Protein AF-G3MG38-F1 (afdb_monomer_lite)

Foldseek 3Di:
DDDDPDDPPPPPPPDDDDDDDDDDDDDPDDDDDPPVVVVVPPPPPDPPPPPCVVFKDKDKAQADDDDQWTADPNDTGRAWDFDFPAQWIWGQDPVRNIIIIIHTDDDPAQKDQDADVRDHPPSSSDIDGQDPVQFLEADPPRGGDHAQDWDADVVVGDIWGHHRSDTD

Organism: Amblyomma maculatum (NCBI:txid34609)

Structure (mmCIF, N/CA/C/O backbone):
data_AF-G3MG38-F1
#
_entry.id   AF-G3MG38-F1
#
loop_
_atom_site.group_PDB
_atom_site.id
_atom_site.type_symbol
_atom_site.label_atom_id
_atom_site.label_alt_id
_atom_site.label_comp_id
_atom_site.label_asym_id
_atom_site.label_entity_id
_atom_site.label_seq_id
_atom_site.pdbx_PDB_ins_code
_atom_site.Cartn_x
_atom_site.Cartn_y
_atom_site.Cartn_z
_atom_site.occupancy
_atom_site.B_iso_or_equiv
_atom_site.auth_seq_id
_atom_site.auth_comp_id
_atom_site.auth_asym_id
_atom_site.auth_atom_id
_atom_site.pdbx_PDB_model_num
ATOM 1 N N . MET A 1 1 ? 15.215 -18.359 -25.347 1.00 45.34 1 MET A N 1
ATOM 2 C CA . MET A 1 1 ? 14.539 -19.218 -24.354 1.00 45.34 1 MET A CA 1
ATOM 3 C C . MET A 1 1 ? 15.576 -19.715 -23.359 1.00 45.34 1 MET A C 1
ATOM 5 O O . MET A 1 1 ? 16.318 -20.617 -23.709 1.00 45.34 1 MET A O 1
ATOM 9 N N . HIS A 1 2 ? 15.694 -19.065 -22.196 1.00 40.56 2 HIS A N 1
ATOM 10 C CA . HIS A 1 2 ? 16.046 -19.685 -20.909 1.00 40.56 2 HIS A CA 1
ATOM 11 C C . HIS A 1 2 ? 16.159 -18.620 -19.802 1.00 40.56 2 HIS A C 1
ATOM 13 O O . HIS A 1 2 ? 16.935 -17.680 -19.923 1.00 40.56 2 HIS A O 1
ATOM 19 N N . SER A 1 3 ? 15.414 -18.859 -18.718 1.00 43.22 3 SER A N 1
ATOM 20 C CA . SER A 1 3 ? 15.790 -18.608 -17.320 1.00 43.22 3 SER A CA 1
ATOM 21 C C . SER A 1 3 ? 15.967 -17.164 -16.821 1.00 43.22 3 SER A C 1
ATOM 23 O O . SER A 1 3 ? 17.079 -16.648 -16.802 1.00 43.22 3 SER A O 1
ATOM 25 N N . THR A 1 4 ? 14.906 -16.596 -16.232 1.00 40.59 4 THR A N 1
ATOM 26 C CA . THR A 1 4 ? 15.011 -15.602 -15.139 1.00 40.59 4 THR A CA 1
ATOM 27 C C . THR A 1 4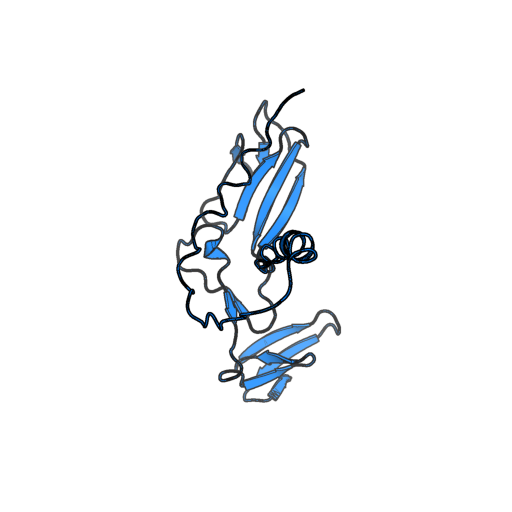 ? 13.869 -15.761 -14.120 1.00 40.59 4 THR A C 1
ATOM 29 O O . THR A 1 4 ? 13.116 -14.828 -13.860 1.00 40.59 4 THR A O 1
ATOM 32 N N . GLU A 1 5 ? 13.742 -16.945 -13.517 1.00 43.28 5 GLU A N 1
ATOM 33 C CA . GLU A 1 5 ? 13.015 -17.161 -12.253 1.00 43.28 5 GLU A CA 1
ATOM 34 C C . GLU A 1 5 ? 14.039 -17.190 -11.109 1.00 43.28 5 GLU A C 1
ATOM 36 O O . GLU A 1 5 ? 14.470 -18.257 -10.678 1.00 43.28 5 GLU A O 1
ATOM 41 N N . THR A 1 6 ? 14.561 -16.043 -10.652 1.00 44.69 6 THR A N 1
ATOM 42 C CA . THR A 1 6 ? 15.490 -16.076 -9.491 1.00 44.69 6 THR A CA 1
ATOM 43 C C . THR A 1 6 ? 15.600 -14.788 -8.671 1.00 44.69 6 THR A C 1
ATOM 45 O O . THR A 1 6 ? 16.587 -14.599 -7.966 1.00 44.69 6 THR A O 1
ATOM 48 N N . HIS A 1 7 ? 14.616 -13.884 -8.705 1.00 41.16 7 HIS A N 1
ATOM 49 C CA . HIS A 1 7 ? 14.672 -12.674 -7.860 1.00 41.16 7 HIS A CA 1
ATOM 50 C C . HIS A 1 7 ? 13.502 -12.488 -6.886 1.00 41.16 7 HIS A C 1
ATOM 52 O O . HIS A 1 7 ? 13.621 -11.676 -5.973 1.00 41.16 7 HIS A O 1
ATOM 58 N N . PHE A 1 8 ? 12.443 -13.299 -6.972 1.00 42.97 8 PHE A N 1
ATOM 59 C CA . PHE A 1 8 ? 11.311 -13.212 -6.039 1.00 42.97 8 PHE A CA 1
ATOM 60 C C . PHE A 1 8 ? 11.549 -13.931 -4.694 1.00 42.97 8 PHE A C 1
ATOM 62 O O . PHE A 1 8 ? 10.872 -13.659 -3.709 1.00 42.97 8 PHE A O 1
ATOM 69 N N . LEU A 1 9 ? 12.560 -14.804 -4.603 1.00 40.38 9 LEU A N 1
ATOM 70 C CA . LEU A 1 9 ? 12.803 -15.633 -3.411 1.00 40.38 9 LEU A CA 1
ATOM 71 C C . LEU A 1 9 ? 13.712 -15.002 -2.340 1.00 40.38 9 LEU A C 1
ATOM 73 O O . LEU A 1 9 ? 13.938 -15.616 -1.301 1.00 40.38 9 LEU A O 1
ATOM 77 N N . LYS A 1 10 ? 14.230 -13.779 -2.525 1.00 40.19 10 LYS A N 1
ATOM 78 C CA . LYS A 1 10 ? 15.144 -13.167 -1.534 1.00 40.19 10 LYS A CA 1
ATOM 79 C C . LYS A 1 10 ? 14.463 -12.442 -0.368 1.00 40.19 10 LYS A C 1
ATOM 81 O O . LYS A 1 10 ? 15.152 -12.124 0.598 1.00 40.19 10 LYS A O 1
ATOM 86 N N . PHE A 1 11 ? 13.148 -12.226 -0.403 1.00 39.38 11 PHE A N 1
ATOM 87 C CA . PHE A 1 11 ? 12.442 -11.515 0.674 1.00 39.38 11 PHE A CA 1
ATOM 88 C C . PHE A 1 11 ? 11.903 -12.418 1.800 1.00 39.38 11 PHE A C 1
ATOM 90 O O . PHE A 1 11 ? 11.520 -11.908 2.847 1.00 39.38 11 PHE A O 1
ATOM 97 N N . VAL A 1 12 ? 11.937 -13.748 1.648 1.00 42.31 12 VAL A N 1
ATOM 98 C CA . VAL A 1 12 ? 11.299 -14.682 2.604 1.00 42.31 12 VAL A CA 1
ATOM 99 C C . VAL A 1 12 ? 12.278 -15.266 3.648 1.00 42.31 12 VAL A C 1
ATOM 101 O O . VAL A 1 12 ? 11.863 -15.843 4.647 1.00 42.31 12 VAL A O 1
ATOM 104 N N . SER A 1 13 ? 13.598 -15.084 3.512 1.00 36.94 13 SER A N 1
ATOM 105 C CA . SER A 1 13 ? 14.588 -15.808 4.346 1.00 36.94 13 SER A CA 1
ATOM 106 C C . SER A 1 13 ? 14.963 -15.182 5.699 1.00 36.94 13 SER A C 1
ATOM 108 O O . SER A 1 13 ? 15.932 -15.617 6.321 1.00 36.94 13 SER A O 1
ATOM 110 N N . ARG A 1 14 ? 14.240 -14.185 6.215 1.00 41.84 14 ARG A N 1
ATOM 111 C CA . ARG A 1 14 ? 14.519 -13.636 7.554 1.00 41.84 14 ARG A CA 1
ATOM 112 C C . ARG A 1 14 ? 13.246 -13.573 8.379 1.00 41.84 14 ARG A C 1
ATOM 114 O O . ARG A 1 14 ? 12.639 -12.517 8.387 1.00 41.84 14 ARG A O 1
ATOM 121 N N . LYS A 1 15 ? 12.890 -14.675 9.059 1.00 43.62 15 LYS A N 1
ATOM 122 C CA . LYS A 1 15 ? 12.457 -14.763 10.482 1.00 43.62 15 LYS A CA 1
ATOM 123 C C . LYS A 1 15 ? 11.742 -16.102 10.757 1.00 43.62 15 LYS A C 1
ATOM 125 O O . LYS A 1 15 ? 10.565 -16.130 11.074 1.00 43.62 15 LYS A O 1
ATOM 130 N N . VAL A 1 16 ? 12.458 -17.224 10.684 1.00 36.91 16 VAL A N 1
ATOM 131 C CA . VAL A 1 16 ? 11.995 -18.480 11.303 1.00 36.91 16 VAL A CA 1
ATOM 132 C C . VAL A 1 16 ? 13.018 -18.848 12.364 1.00 36.91 16 VAL A C 1
ATOM 134 O O . VAL A 1 16 ? 14.061 -19.430 12.078 1.00 36.91 16 VAL A O 1
ATOM 137 N N . ARG A 1 17 ? 12.771 -18.396 13.594 1.00 40.28 17 ARG A N 1
ATOM 138 C CA . ARG A 1 17 ? 13.531 -18.824 14.766 1.00 40.28 17 ARG A CA 1
ATOM 139 C C . ARG A 1 17 ? 12.547 -19.221 15.862 1.00 40.28 17 ARG A C 1
ATOM 141 O O . ARG A 1 17 ? 11.843 -18.374 16.396 1.00 40.28 17 ARG A O 1
ATOM 148 N N . THR A 1 18 ? 12.598 -20.514 16.171 1.00 40.97 18 THR A N 1
ATOM 149 C CA . THR A 1 18 ? 12.329 -21.114 17.482 1.00 40.97 18 THR A CA 1
ATOM 150 C C . THR A 1 18 ? 10.869 -21.250 17.917 1.00 40.97 18 THR A C 1
ATOM 152 O O . THR A 1 18 ? 10.383 -20.416 18.659 1.00 40.97 18 THR A O 1
ATOM 155 N N . TYR A 1 19 ? 10.243 -22.385 17.589 1.00 36.75 19 TYR A N 1
ATOM 156 C CA . TYR A 1 19 ? 9.374 -23.130 18.515 1.00 36.75 19 TYR A CA 1
ATOM 157 C C . TYR A 1 19 ? 9.477 -24.622 18.164 1.00 36.75 19 TYR A C 1
ATOM 159 O O . TYR A 1 19 ? 8.862 -25.090 17.217 1.00 36.75 19 TYR A O 1
ATOM 167 N N . SER A 1 20 ? 10.317 -25.362 18.893 1.00 39.75 20 SER A N 1
ATOM 168 C CA . SER A 1 20 ? 10.364 -26.828 18.852 1.00 39.75 20 SER A CA 1
ATOM 169 C C . SER A 1 20 ? 10.340 -27.323 20.284 1.00 39.75 20 SER A C 1
ATOM 171 O O . SER A 1 20 ? 11.331 -27.214 21.006 1.00 39.75 20 SER A O 1
ATOM 173 N N . GLY A 1 21 ? 9.198 -27.855 20.690 1.00 46.41 21 GLY A N 1
ATOM 174 C CA . GLY A 1 21 ? 9.042 -28.513 21.969 1.00 46.41 21 GLY A CA 1
ATOM 175 C C . GLY A 1 21 ? 7.639 -29.062 22.101 1.00 46.41 21 GLY A C 1
ATOM 176 O O . GLY A 1 21 ? 6.790 -28.360 22.628 1.00 46.41 21 GLY A O 1
ATOM 177 N N . GLN A 1 22 ? 7.415 -30.297 21.638 1.00 36.16 22 GLN A N 1
ATOM 178 C CA . GLN A 1 22 ? 6.520 -31.246 22.306 1.00 36.16 22 GLN A CA 1
ATOM 179 C C . GLN A 1 22 ? 6.619 -32.672 21.728 1.00 36.16 22 GLN A C 1
ATOM 181 O O . GLN A 1 22 ? 6.497 -32.888 20.530 1.00 36.16 22 GLN A O 1
ATOM 186 N N . ALA A 1 23 ? 6.866 -33.596 22.665 1.00 41.28 23 ALA A N 1
ATOM 187 C CA . ALA A 1 23 ? 6.444 -34.996 22.767 1.00 41.28 23 ALA A CA 1
ATOM 188 C C . ALA A 1 23 ? 6.596 -35.942 21.555 1.00 41.28 23 ALA A C 1
ATOM 190 O O . ALA A 1 23 ? 5.745 -36.015 20.677 1.00 41.28 23 ALA A O 1
ATOM 191 N N . VAL A 1 24 ? 7.635 -36.785 21.612 1.00 43.38 24 VAL A N 1
ATOM 192 C CA . VAL A 1 24 ? 7.748 -38.038 20.848 1.00 43.38 24 VAL A CA 1
ATOM 193 C C . VAL A 1 24 ? 7.185 -39.167 21.716 1.00 43.38 24 VAL A C 1
ATOM 195 O O . VAL A 1 24 ? 7.873 -39.659 22.611 1.00 43.38 24 VAL A O 1
ATOM 198 N N . GLU A 1 25 ? 5.935 -39.565 21.483 1.00 46.25 25 GLU A N 1
ATOM 199 C CA . GLU A 1 25 ? 5.388 -40.814 22.024 1.00 46.25 25 GLU A CA 1
ATOM 200 C C . GLU A 1 25 ? 5.746 -41.991 21.104 1.00 46.25 25 GLU A C 1
ATOM 202 O O . GLU A 1 25 ? 5.653 -41.915 19.878 1.00 46.25 25 GLU A O 1
ATOM 207 N N . ARG A 1 26 ? 6.221 -43.078 21.721 1.00 50.88 26 ARG A N 1
ATOM 208 C CA . ARG A 1 26 ? 6.667 -44.314 21.067 1.00 50.88 26 ARG A CA 1
ATOM 209 C C . ARG A 1 26 ? 5.464 -45.105 20.543 1.00 50.88 26 ARG A C 1
ATOM 211 O O . ARG A 1 26 ? 4.648 -45.559 21.339 1.00 50.88 26 ARG A O 1
ATOM 218 N N . LEU A 1 27 ? 5.408 -45.343 19.231 1.00 47.38 27 LEU A N 1
ATOM 219 C CA . LEU A 1 27 ? 4.602 -46.412 18.632 1.00 47.38 27 LEU A CA 1
ATOM 220 C C . LEU A 1 27 ? 5.523 -47.576 18.244 1.00 47.38 27 LEU A C 1
ATOM 222 O O . LEU A 1 27 ? 6.080 -47.607 17.147 1.00 47.38 27 LEU A O 1
ATOM 226 N N . ASP A 1 28 ? 5.668 -48.534 19.155 1.00 48.22 28 ASP A N 1
ATOM 227 C CA . ASP A 1 28 ? 6.241 -49.846 18.865 1.00 48.22 28 ASP A CA 1
ATOM 228 C C . ASP A 1 28 ? 5.124 -50.815 18.428 1.00 48.22 28 ASP A C 1
ATOM 230 O O . ASP A 1 28 ? 4.091 -50.936 19.086 1.00 48.22 28 ASP A O 1
ATOM 234 N N . SER A 1 29 ? 5.388 -51.557 17.347 1.00 56.94 29 SER A N 1
ATOM 235 C CA . SER A 1 29 ? 4.687 -52.764 16.857 1.00 56.94 29 SER A CA 1
ATOM 236 C C . SER A 1 29 ? 3.531 -52.616 15.846 1.00 56.94 29 SER A C 1
ATOM 238 O O . SER A 1 29 ? 2.364 -52.799 16.169 1.00 56.94 29 SER A O 1
ATOM 240 N N . LEU A 1 30 ? 3.865 -52.458 14.554 1.00 50.28 30 LEU A N 1
ATOM 241 C CA . LEU A 1 30 ? 3.014 -52.930 13.444 1.00 50.28 30 LEU A CA 1
ATOM 242 C C . LEU A 1 30 ? 3.856 -53.516 12.276 1.00 50.28 30 LEU A C 1
ATOM 244 O O . LEU A 1 30 ? 4.962 -53.040 12.010 1.00 50.28 30 LEU A O 1
ATOM 248 N N . PRO A 1 31 ? 3.360 -54.556 11.571 1.00 51.44 31 PRO A N 1
ATOM 249 C CA . PRO A 1 31 ? 4.131 -55.366 10.621 1.00 51.44 31 PRO A CA 1
ATOM 250 C C . PRO A 1 31 ? 4.365 -54.716 9.237 1.00 51.44 31 PRO A C 1
ATOM 252 O O . PRO A 1 31 ? 3.499 -54.670 8.367 1.00 51.44 31 PRO A O 1
ATOM 255 N N . GLY A 1 32 ? 5.609 -54.296 9.005 1.00 57.47 32 GLY A N 1
ATOM 256 C CA . GLY A 1 32 ? 6.470 -54.749 7.900 1.00 57.47 32 GLY A CA 1
ATOM 257 C C . GLY A 1 32 ? 6.249 -54.303 6.446 1.00 57.47 32 GLY A C 1
ATOM 258 O O . GLY A 1 32 ? 7.251 -54.070 5.779 1.00 57.47 32 GLY A O 1
ATOM 259 N N . ILE A 1 33 ? 5.029 -54.231 5.890 1.00 54.56 33 ILE A N 1
ATOM 260 C CA . ILE A 1 33 ? 4.881 -54.163 4.403 1.00 54.56 33 ILE A CA 1
ATOM 261 C C . ILE A 1 33 ? 3.850 -53.124 3.901 1.00 54.56 33 ILE A C 1
ATOM 263 O O . ILE A 1 33 ? 3.707 -52.908 2.702 1.00 54.56 33 ILE A O 1
ATOM 267 N N . MET A 1 34 ? 3.196 -52.367 4.789 1.00 50.28 34 MET A N 1
ATOM 268 C CA . MET A 1 34 ? 2.333 -51.229 4.401 1.00 50.28 34 MET A CA 1
ATOM 269 C C . MET A 1 34 ? 2.776 -49.871 4.971 1.00 50.28 34 MET A C 1
ATOM 271 O O . MET A 1 34 ? 2.054 -48.887 4.852 1.00 50.28 34 MET A O 1
ATOM 275 N N . LEU A 1 35 ? 3.974 -49.766 5.554 1.00 48.69 35 LEU A N 1
ATOM 276 C CA . LEU A 1 35 ? 4.447 -48.498 6.132 1.00 48.69 35 LEU A CA 1
ATOM 277 C C . LEU A 1 35 ? 5.097 -47.550 5.106 1.00 48.69 35 LEU A C 1
ATOM 279 O O . LEU A 1 35 ? 5.176 -46.346 5.340 1.00 48.69 35 LEU A O 1
ATOM 283 N N . GLN A 1 36 ? 5.524 -48.060 3.945 1.00 48.62 36 GLN A N 1
ATOM 284 C CA . GLN A 1 36 ? 6.260 -47.258 2.957 1.00 48.62 36 GLN A CA 1
ATOM 285 C C . GLN A 1 36 ? 5.357 -46.338 2.119 1.00 48.62 36 GLN A C 1
ATOM 287 O O . GLN A 1 36 ? 5.830 -45.339 1.586 1.00 48.62 36 GLN A O 1
ATOM 292 N N . ARG A 1 37 ? 4.050 -46.629 2.025 1.00 48.69 37 ARG A N 1
ATOM 293 C CA . ARG A 1 37 ? 3.096 -45.751 1.324 1.00 48.69 37 ARG A CA 1
ATOM 294 C C . ARG A 1 37 ? 2.537 -44.637 2.206 1.00 48.69 37 ARG A C 1
ATOM 296 O O . ARG A 1 37 ? 2.235 -43.577 1.679 1.00 48.69 37 ARG A O 1
ATOM 303 N N . ILE A 1 38 ? 2.451 -44.832 3.522 1.00 51.59 38 ILE A N 1
ATOM 304 C CA . ILE A 1 38 ? 1.922 -43.810 4.445 1.00 51.59 38 ILE A CA 1
ATOM 305 C C . ILE A 1 38 ? 2.963 -42.702 4.690 1.00 51.59 38 ILE A C 1
ATOM 307 O O . ILE A 1 38 ? 2.606 -41.530 4.772 1.00 51.59 38 ILE A O 1
ATOM 311 N N . LEU A 1 39 ? 4.261 -43.034 4.676 1.00 51.19 39 LEU A N 1
ATOM 312 C CA . LEU A 1 39 ? 5.349 -42.051 4.806 1.00 51.19 39 LEU A CA 1
ATOM 313 C C . LEU A 1 39 ? 5.500 -41.102 3.601 1.00 51.19 39 LEU A C 1
ATOM 315 O O . LEU A 1 39 ? 6.080 -40.032 3.749 1.00 51.19 39 LEU A O 1
ATOM 319 N N . LEU A 1 40 ? 4.960 -41.447 2.425 1.00 49.19 40 LEU A N 1
ATOM 320 C CA . LEU A 1 40 ? 5.032 -40.595 1.227 1.00 49.19 40 LEU A CA 1
ATOM 321 C C . LEU A 1 40 ? 3.916 -39.539 1.143 1.00 49.19 40 LEU A C 1
ATOM 323 O O . LEU A 1 40 ? 4.047 -38.598 0.367 1.00 49.19 40 LEU A O 1
ATOM 327 N N . PHE A 1 41 ? 2.855 -39.647 1.951 1.00 50.69 41 PHE A N 1
ATOM 328 C CA . PHE A 1 41 ? 1.755 -38.668 1.980 1.00 50.69 41 PHE A CA 1
ATOM 329 C C . PHE A 1 41 ? 1.806 -37.705 3.181 1.00 50.69 41 PHE A C 1
ATOM 331 O O . PHE A 1 41 ? 1.008 -36.776 3.245 1.00 50.69 41 PHE A O 1
ATOM 338 N N . GLY A 1 42 ? 2.744 -37.886 4.118 1.00 50.56 42 GLY A N 1
ATOM 339 C CA . GLY A 1 42 ? 2.848 -37.059 5.330 1.00 50.56 42 GLY A CA 1
ATOM 340 C C . GLY A 1 42 ? 3.661 -35.764 5.194 1.00 50.56 42 GLY A C 1
ATOM 341 O O . GLY A 1 42 ? 3.700 -34.985 6.136 1.00 50.56 42 GLY A O 1
ATOM 342 N N . LEU A 1 43 ? 4.321 -35.520 4.055 1.00 50.12 43 LEU A N 1
ATOM 343 C CA . LEU A 1 43 ? 5.326 -34.450 3.913 1.00 50.12 43 LEU A CA 1
ATOM 344 C C . LEU A 1 43 ? 4.867 -33.221 3.108 1.00 50.12 43 LEU A C 1
ATOM 346 O O . LEU A 1 43 ? 5.658 -32.307 2.896 1.00 50.12 43 LEU A O 1
ATOM 350 N N . THR A 1 44 ? 3.610 -33.156 2.659 1.00 52.00 44 THR A N 1
ATOM 351 C CA . THR A 1 44 ? 3.127 -32.036 1.821 1.00 52.00 44 THR A CA 1
ATOM 352 C C . THR A 1 44 ? 2.265 -31.006 2.554 1.00 52.00 44 THR A C 1
ATOM 354 O O . THR A 1 44 ? 1.741 -30.107 1.902 1.00 52.00 44 THR A O 1
ATOM 357 N N . LEU A 1 45 ? 2.104 -31.088 3.879 1.00 49.97 45 LEU A N 1
ATOM 358 C CA . LEU A 1 45 ? 1.146 -30.253 4.618 1.00 49.97 45 LEU A CA 1
ATOM 359 C C . LEU A 1 45 ? 1.785 -29.265 5.611 1.00 49.97 45 LEU A C 1
ATOM 361 O O . LEU A 1 45 ? 1.230 -29.039 6.675 1.00 49.97 45 LEU A O 1
ATOM 365 N N . GLU A 1 46 ? 2.933 -28.657 5.295 1.00 48.59 46 GLU A N 1
ATOM 366 C CA . GLU A 1 46 ? 3.549 -27.650 6.193 1.00 48.59 46 GLU A CA 1
ATOM 367 C C . GLU A 1 46 ? 3.951 -26.319 5.527 1.00 48.59 46 GLU A C 1
ATOM 369 O O . GLU A 1 46 ? 4.619 -25.497 6.144 1.00 48.59 46 GLU A O 1
ATOM 374 N N . LEU A 1 47 ? 3.513 -26.029 4.294 1.00 50.06 47 LEU A N 1
ATOM 375 C CA . LEU A 1 47 ? 3.859 -24.761 3.616 1.00 50.06 47 LEU A CA 1
ATOM 376 C C . LEU A 1 47 ? 2.709 -23.758 3.464 1.00 50.06 47 LEU A C 1
ATOM 378 O O . LEU A 1 47 ? 2.905 -22.691 2.890 1.00 50.06 47 LEU A O 1
ATOM 382 N N . ALA A 1 48 ? 1.533 -24.041 4.021 1.00 47.50 48 ALA A N 1
ATOM 383 C CA . ALA A 1 48 ? 0.410 -23.106 4.020 1.00 47.50 48 ALA A CA 1
ATOM 384 C C . ALA A 1 48 ? 0.295 -22.345 5.351 1.00 47.50 48 ALA A C 1
ATOM 386 O O . ALA A 1 48 ? -0.802 -22.142 5.859 1.00 47.50 48 ALA A O 1
ATOM 387 N N . ILE A 1 49 ? 1.414 -21.898 5.931 1.00 51.41 49 ILE A N 1
ATOM 388 C CA . ILE A 1 49 ? 1.346 -20.759 6.854 1.00 51.41 49 ILE A CA 1
ATOM 389 C C . ILE A 1 49 ? 1.204 -19.541 5.947 1.00 51.41 49 ILE A C 1
ATOM 391 O O . ILE A 1 49 ? 2.188 -18.919 5.547 1.00 51.41 49 ILE A O 1
ATOM 395 N N . SER A 1 50 ? -0.031 -19.281 5.523 1.00 45.06 50 SER A N 1
ATOM 396 C CA . SER A 1 50 ? -0.390 -18.058 4.827 1.00 45.06 50 SER A CA 1
ATOM 397 C C . SER A 1 50 ? 0.037 -16.901 5.720 1.00 45.06 50 SER A C 1
ATOM 399 O O . SER A 1 50 ? -0.602 -16.632 6.738 1.00 45.06 50 SER A O 1
ATOM 401 N N . LEU A 1 51 ? 1.139 -16.230 5.368 1.00 48.88 51 LEU A N 1
ATOM 402 C CA . LEU A 1 51 ? 1.295 -14.846 5.775 1.00 48.88 51 LEU A CA 1
ATOM 403 C C . LEU A 1 51 ? 0.040 -14.158 5.265 1.00 48.88 51 LEU A C 1
ATOM 405 O O . LEU A 1 51 ? -0.166 -14.066 4.052 1.00 48.88 51 LEU A O 1
ATOM 409 N N . ASP A 1 52 ? -0.810 -13.763 6.200 1.00 48.81 52 ASP A N 1
ATOM 410 C CA . ASP A 1 52 ? -1.961 -12.927 5.940 1.00 48.81 52 ASP A CA 1
ATOM 411 C C . ASP A 1 52 ? -1.395 -11.572 5.495 1.00 48.81 52 ASP A C 1
ATOM 413 O O . ASP A 1 52 ? -1.204 -10.641 6.270 1.00 48.81 52 ASP A O 1
ATOM 417 N N . ASN A 1 53 ? -1.004 -11.489 4.221 1.00 55.91 53 ASN A N 1
ATOM 418 C CA . ASN A 1 53 ? -0.546 -10.272 3.559 1.00 55.91 53 ASN A CA 1
ATOM 419 C C . ASN A 1 53 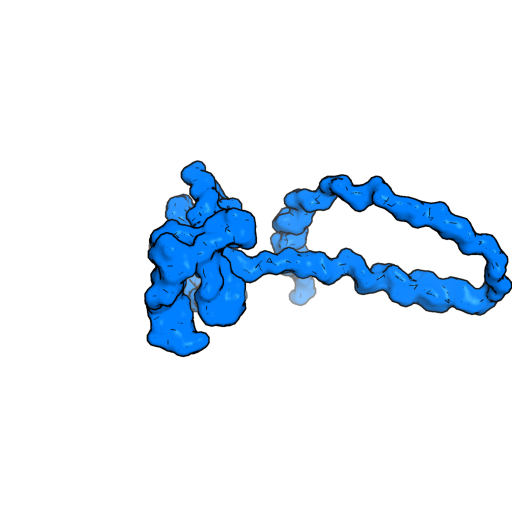? -1.740 -9.334 3.305 1.00 55.91 53 ASN A C 1
ATOM 421 O O . ASN A 1 53 ? -1.706 -8.543 2.367 1.00 55.91 53 ASN A O 1
ATOM 425 N N . SER A 1 54 ? -2.796 -9.402 4.129 1.00 64.12 54 SER A N 1
ATOM 426 C CA . SER A 1 54 ? -3.975 -8.533 4.058 1.00 64.12 54 SER A CA 1
ATOM 427 C C . SER A 1 54 ? -3.598 -7.051 4.094 1.00 64.12 54 SER A C 1
ATOM 429 O O . SER A 1 54 ? -4.340 -6.195 3.618 1.00 64.12 54 SER A O 1
ATOM 431 N N . ASP A 1 55 ? -2.424 -6.750 4.649 1.00 80.12 55 ASP A N 1
ATOM 432 C CA . ASP A 1 55 ? -1.952 -5.395 4.919 1.00 80.12 55 ASP A CA 1
ATOM 433 C C . ASP A 1 55 ? -1.201 -4.763 3.757 1.00 80.12 55 ASP A C 1
ATOM 435 O O . ASP A 1 55 ? -0.851 -3.585 3.828 1.00 80.12 55 ASP A O 1
ATOM 439 N N . LEU A 1 56 ? -0.978 -5.516 2.682 1.00 90.06 56 LEU A N 1
ATOM 440 C CA . LEU A 1 56 ? -0.339 -5.030 1.473 1.00 90.06 56 LEU A CA 1
ATOM 441 C C . LEU A 1 56 ? -1.314 -5.137 0.306 1.00 90.06 56 LEU A C 1
ATOM 443 O O . LEU A 1 56 ? -1.908 -6.184 0.059 1.00 90.06 56 LEU A O 1
ATOM 447 N N . LYS A 1 57 ? -1.418 -4.061 -0.467 1.00 93.12 57 LYS A N 1
ATOM 448 C CA . LYS A 1 57 ? -2.083 -4.065 -1.766 1.00 93.12 57 LYS A CA 1
ATOM 449 C C . LYS A 1 57 ? -1.057 -3.784 -2.846 1.00 93.12 57 LYS A C 1
ATOM 451 O O . LYS A 1 57 ? -0.095 -3.047 -2.649 1.00 93.12 57 LYS A O 1
ATOM 456 N N . THR A 1 58 ? -1.242 -4.406 -4.002 1.00 95.06 58 THR A N 1
ATOM 457 C CA . THR A 1 58 ? -0.409 -4.145 -5.176 1.00 95.06 58 THR A CA 1
ATOM 458 C C . THR A 1 58 ? -1.286 -3.614 -6.290 1.00 95.06 58 THR A C 1
ATOM 460 O O . THR A 1 58 ? -2.304 -4.218 -6.622 1.00 95.06 58 THR A O 1
ATOM 463 N N . ARG A 1 59 ? -0.880 -2.492 -6.884 1.00 96.19 59 ARG A N 1
ATOM 464 C CA . ARG A 1 59 ? -1.498 -1.943 -8.094 1.00 96.19 59 ARG A CA 1
ATOM 465 C C . ARG A 1 59 ? -0.522 -2.014 -9.260 1.00 96.19 59 ARG A C 1
ATOM 467 O O . ARG A 1 59 ? 0.675 -1.785 -9.094 1.00 96.19 59 ARG A O 1
ATOM 474 N N . LEU A 1 60 ? -1.042 -2.301 -10.446 1.00 97.81 60 LEU A N 1
ATOM 475 C CA . LEU A 1 60 ? -0.284 -2.267 -11.693 1.00 97.81 60 LEU A CA 1
ATOM 476 C C . LEU A 1 60 ? -0.607 -0.977 -12.438 1.00 97.81 60 LEU A C 1
ATOM 478 O O . LEU A 1 60 ? -1.773 -0.633 -12.621 1.00 97.81 60 LEU A O 1
ATOM 482 N N . VAL A 1 61 ? 0.428 -0.268 -12.875 1.00 98.12 61 VAL A N 1
ATOM 483 C CA . VAL A 1 61 ? 0.288 0.982 -13.624 1.00 98.12 61 VAL A CA 1
ATOM 484 C C . VAL A 1 61 ? 1.031 0.853 -14.943 1.00 98.12 61 VAL A C 1
ATOM 486 O O . VAL A 1 61 ? 2.216 0.537 -14.945 1.00 98.12 61 VAL A O 1
ATOM 489 N N . ILE A 1 62 ? 0.358 1.109 -16.064 1.00 98.25 62 ILE A N 1
ATOM 490 C CA . ILE A 1 62 ? 1.007 1.183 -17.381 1.00 98.25 62 ILE A CA 1
ATOM 491 C C . ILE A 1 62 ? 1.851 2.456 -17.431 1.00 98.25 62 ILE A C 1
ATOM 493 O O . ILE A 1 62 ? 1.374 3.539 -17.087 1.00 98.25 62 ILE A O 1
ATOM 497 N N . VAL A 1 63 ? 3.103 2.333 -17.864 1.00 98.25 63 VAL A N 1
ATOM 498 C CA . VAL A 1 63 ? 4.065 3.438 -17.861 1.00 98.25 63 VAL A CA 1
ATOM 499 C C . VAL A 1 63 ? 4.718 3.634 -19.222 1.00 98.25 63 VAL A C 1
ATOM 501 O O . VAL A 1 63 ? 4.706 2.763 -20.092 1.00 98.25 63 VAL A O 1
ATOM 504 N N . LYS A 1 64 ? 5.321 4.810 -19.401 1.00 98.19 64 LYS A N 1
ATOM 505 C CA . LYS A 1 64 ? 6.238 5.050 -20.514 1.00 98.19 64 LYS A CA 1
ATOM 506 C C . LYS A 1 64 ? 7.592 4.423 -20.187 1.00 98.19 64 LYS A C 1
ATOM 508 O O . LYS A 1 64 ? 8.035 4.461 -19.038 1.00 98.19 64 LYS A O 1
ATOM 513 N N . MET A 1 65 ? 8.231 3.878 -21.215 1.00 98.25 65 MET A N 1
ATOM 514 C CA . MET A 1 65 ? 9.591 3.356 -21.137 1.00 98.25 65 MET A CA 1
ATOM 515 C C . MET A 1 65 ? 10.557 4.378 -21.732 1.00 98.25 65 MET A C 1
ATOM 517 O O . MET A 1 65 ? 10.305 4.887 -22.825 1.00 98.25 65 MET A O 1
ATOM 521 N N . ASP A 1 66 ? 11.657 4.638 -21.034 1.00 97.75 66 ASP A N 1
ATOM 522 C CA . ASP A 1 66 ? 12.802 5.400 -21.534 1.00 97.75 66 ASP A CA 1
ATOM 523 C C . ASP A 1 66 ? 13.997 4.451 -21.671 1.00 97.75 66 ASP A C 1
ATOM 525 O O . ASP A 1 66 ? 14.699 4.128 -20.702 1.00 97.75 66 ASP A O 1
ATOM 529 N N . GLY A 1 67 ? 14.126 3.896 -22.879 1.00 96.50 67 GLY A N 1
ATOM 530 C CA . GLY A 1 67 ? 14.994 2.764 -23.172 1.00 96.50 67 GLY A CA 1
ATOM 531 C C . GLY A 1 67 ? 14.673 1.578 -22.266 1.00 96.50 67 GLY A C 1
ATOM 532 O O . GLY A 1 67 ? 13.654 0.908 -22.414 1.00 96.50 67 GLY A O 1
ATOM 533 N N . ASP A 1 68 ? 15.565 1.348 -21.310 1.00 96.94 68 ASP A N 1
ATOM 534 C CA . ASP A 1 68 ? 15.549 0.207 -20.401 1.00 96.94 68 ASP A CA 1
ATOM 535 C C . ASP A 1 68 ? 14.917 0.520 -19.033 1.00 96.94 68 ASP A C 1
ATOM 537 O O . ASP A 1 68 ? 14.982 -0.319 -18.127 1.00 96.94 68 ASP A O 1
ATOM 541 N N . ASN A 1 69 ? 14.368 1.727 -18.866 1.00 98.38 69 ASN A N 1
ATOM 542 C CA . ASN A 1 69 ? 13.850 2.256 -17.608 1.00 98.38 69 ASN A CA 1
ATOM 543 C C . ASN A 1 69 ? 12.344 2.520 -17.681 1.00 98.38 69 ASN A C 1
ATOM 545 O O . ASN A 1 69 ? 11.831 2.943 -18.715 1.00 98.38 69 ASN A O 1
ATOM 549 N N . CYS A 1 70 ? 11.652 2.335 -16.559 1.00 98.38 70 CYS A N 1
ATOM 550 C CA . CYS A 1 70 ? 10.280 2.797 -16.379 1.00 98.38 70 CYS A CA 1
ATOM 551 C C . CYS A 1 70 ? 10.271 4.249 -15.898 1.00 98.38 70 CYS A C 1
ATOM 553 O O . CYS A 1 70 ? 11.061 4.603 -15.020 1.00 98.38 70 CYS A O 1
ATOM 555 N N . THR A 1 71 ? 9.332 5.054 -16.400 1.00 98.44 71 THR A N 1
ATOM 556 C CA . THR A 1 71 ? 9.065 6.406 -15.888 1.00 98.44 71 THR A CA 1
ATOM 557 C C . THR A 1 71 ? 7.725 6.449 -15.150 1.00 98.44 71 THR A C 1
ATOM 559 O O . THR A 1 71 ? 6.669 6.281 -15.759 1.00 98.44 71 THR A O 1
ATOM 562 N N . TYR A 1 72 ? 7.753 6.710 -13.840 1.00 97.88 72 TYR A N 1
ATOM 563 C CA . TYR A 1 72 ? 6.569 6.777 -12.972 1.00 97.88 72 TYR A CA 1
ATOM 564 C C . TYR A 1 72 ? 6.714 7.882 -11.915 1.00 97.88 72 TYR A C 1
ATOM 566 O O . TYR A 1 72 ? 7.775 8.017 -11.314 1.00 97.88 72 TYR A O 1
ATOM 574 N N . LYS A 1 73 ? 5.663 8.694 -11.699 1.00 96.31 73 LYS A N 1
ATOM 575 C CA . LYS A 1 73 ? 5.649 9.842 -10.759 1.00 96.31 73 LYS A CA 1
ATOM 576 C C . LYS A 1 73 ? 6.906 10.743 -10.862 1.00 96.31 73 LYS A C 1
ATOM 578 O O . LYS A 1 73 ? 7.469 11.135 -9.850 1.00 96.31 73 LYS A O 1
ATOM 583 N N . ASN A 1 74 ? 7.349 11.073 -12.081 1.00 96.50 74 ASN A N 1
ATOM 584 C CA . ASN A 1 74 ? 8.571 11.854 -12.371 1.00 96.50 74 ASN A CA 1
ATOM 585 C C . ASN A 1 74 ? 9.905 11.192 -11.970 1.00 96.50 74 ASN A C 1
ATOM 587 O O . ASN A 1 74 ? 10.941 11.852 -11.975 1.00 96.50 74 ASN A O 1
ATOM 591 N N . HIS A 1 75 ? 9.905 9.893 -11.673 1.00 97.62 75 HIS A N 1
ATOM 592 C CA . HIS A 1 75 ? 11.114 9.113 -11.436 1.00 97.62 75 HIS A CA 1
ATOM 593 C C . HIS A 1 75 ? 11.353 8.134 -12.579 1.00 97.62 75 HIS A C 1
ATOM 595 O O . HIS A 1 75 ? 10.425 7.470 -13.044 1.00 97.62 75 HIS A O 1
ATOM 601 N N . THR A 1 76 ? 12.613 8.019 -12.993 1.00 98.12 76 THR A N 1
ATOM 602 C CA . THR A 1 76 ? 13.062 7.050 -13.995 1.00 98.12 76 THR A CA 1
ATOM 603 C C . THR A 1 76 ? 13.972 6.032 -13.322 1.00 98.12 76 THR A C 1
ATOM 605 O O . THR A 1 76 ? 14.979 6.401 -12.720 1.00 98.12 76 THR A O 1
ATOM 608 N N . PHE A 1 77 ? 13.613 4.752 -13.392 1.00 98.31 77 PHE A N 1
ATOM 609 C CA . PHE A 1 77 ? 14.349 3.677 -12.723 1.00 98.31 77 PHE A CA 1
ATOM 610 C C . PHE A 1 77 ? 14.302 2.376 -13.524 1.00 98.31 77 PHE A C 1
ATOM 612 O O . PHE A 1 77 ? 13.353 2.095 -14.255 1.00 98.31 77 PHE A O 1
ATOM 619 N N . ARG A 1 78 ? 15.353 1.562 -13.385 1.00 97.62 78 ARG A N 1
ATOM 620 C CA . ARG A 1 78 ? 15.554 0.376 -14.230 1.00 97.62 78 ARG A CA 1
ATOM 621 C C . ARG A 1 78 ? 14.788 -0.860 -13.769 1.00 97.62 78 ARG A C 1
ATOM 623 O O . ARG A 1 78 ? 14.393 -1.673 -14.596 1.00 97.62 78 ARG A O 1
ATOM 630 N N . SER A 1 79 ? 14.680 -1.060 -12.459 1.00 97.06 79 SER A N 1
ATOM 631 C CA . SER A 1 79 ? 14.139 -2.299 -11.890 1.00 97.06 79 SER A CA 1
ATOM 632 C C . SER A 1 79 ? 13.348 -2.017 -10.626 1.00 97.06 79 SER A C 1
ATOM 634 O O . SER A 1 79 ? 12.138 -2.173 -10.629 1.00 97.06 79 SER A O 1
ATOM 636 N N . TYR A 1 80 ? 13.996 -1.512 -9.581 1.00 97.38 80 TYR A N 1
ATOM 637 C CA . TYR A 1 80 ? 13.355 -1.238 -8.301 1.00 97.38 80 TYR A CA 1
ATOM 638 C C . TYR A 1 80 ? 13.571 0.214 -7.888 1.00 97.38 80 TYR A C 1
ATOM 640 O O . TYR A 1 80 ? 14.636 0.780 -8.149 1.00 97.38 80 TYR A O 1
ATOM 648 N N . TYR A 1 81 ? 12.563 0.797 -7.250 1.00 97.12 81 TYR A N 1
ATOM 649 C CA . TYR A 1 81 ? 12.636 2.122 -6.660 1.00 97.12 81 TYR A CA 1
ATOM 650 C C . TYR A 1 81 ? 11.789 2.177 -5.388 1.00 97.12 81 TYR A C 1
ATOM 652 O O . TYR A 1 81 ? 10.600 1.870 -5.421 1.00 97.12 81 TYR A O 1
ATOM 660 N N . ASN A 1 82 ? 12.406 2.593 -4.284 1.00 95.19 82 ASN A N 1
ATOM 661 C CA . ASN A 1 82 ? 11.714 2.901 -3.038 1.00 95.19 82 ASN A CA 1
ATOM 662 C C . ASN A 1 82 ? 11.641 4.435 -2.900 1.00 95.19 82 ASN A C 1
ATOM 664 O O . ASN A 1 82 ? 12.678 5.075 -2.698 1.00 95.19 82 ASN A O 1
ATOM 668 N N . PRO A 1 83 ? 10.465 5.055 -3.089 1.00 91.62 83 PRO A N 1
ATOM 669 C CA . PRO A 1 83 ? 10.293 6.489 -2.885 1.00 91.62 83 PRO A CA 1
ATOM 670 C C . PRO A 1 83 ? 10.453 6.865 -1.405 1.00 91.62 83 PRO A C 1
ATOM 672 O O . PRO A 1 83 ? 9.670 6.454 -0.551 1.00 91.62 83 PRO A O 1
ATOM 675 N N . ASN A 1 84 ? 11.419 7.732 -1.100 1.00 87.19 84 ASN A N 1
ATOM 676 C CA . ASN A 1 84 ? 11.569 8.273 0.251 1.00 87.19 84 ASN A CA 1
ATOM 677 C C . ASN A 1 84 ? 10.292 9.002 0.698 1.00 87.19 84 ASN A C 1
ATOM 679 O O . ASN A 1 84 ? 9.758 9.849 -0.020 1.00 87.19 84 ASN 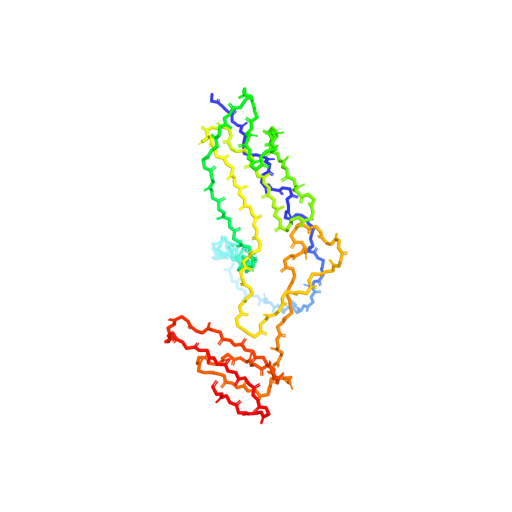A O 1
ATOM 683 N N . GLY A 1 85 ? 9.826 8.701 1.910 1.00 84.50 85 GLY A N 1
ATOM 684 C CA . GLY A 1 85 ? 8.658 9.350 2.512 1.00 84.50 85 GLY A CA 1
ATOM 685 C C . GLY A 1 85 ? 7.303 8.840 2.012 1.00 84.50 85 GLY A C 1
ATOM 686 O O . GLY A 1 85 ? 6.278 9.265 2.538 1.00 84.50 85 GLY A O 1
ATOM 687 N N . GLN A 1 86 ? 7.273 7.916 1.049 1.00 87.94 86 GLN A N 1
ATOM 688 C CA . GLN A 1 86 ? 6.067 7.168 0.698 1.00 87.94 86 GLN A CA 1
ATOM 689 C C . GLN A 1 86 ? 6.227 5.737 1.209 1.00 87.94 86 GLN A C 1
ATOM 691 O O . GLN A 1 86 ? 7.275 5.120 1.043 1.00 87.94 86 GLN A O 1
ATOM 696 N N . CYS A 1 87 ? 5.187 5.201 1.847 1.00 91.81 87 CYS A N 1
ATOM 697 C CA . CYS A 1 87 ? 5.174 3.802 2.263 1.00 91.81 87 CYS A CA 1
ATOM 698 C C . CYS A 1 87 ? 4.773 2.898 1.087 1.00 91.81 87 CYS A C 1
ATOM 700 O O . CYS A 1 87 ? 3.737 2.234 1.107 1.00 91.81 87 CYS A O 1
ATOM 702 N N . GLU A 1 88 ? 5.573 2.953 0.025 1.00 95.44 88 GLU A N 1
ATOM 703 C CA . GLU A 1 88 ? 5.370 2.219 -1.220 1.00 95.44 88 GLU A CA 1
ATOM 704 C C . GLU A 1 88 ? 6.705 1.624 -1.697 1.00 95.44 88 GLU A C 1
ATOM 706 O O . GLU A 1 88 ? 7.766 2.180 -1.422 1.00 95.44 88 GLU A O 1
ATOM 711 N N . ASP A 1 89 ? 6.635 0.548 -2.477 1.00 96.25 89 ASP A N 1
ATOM 712 C CA . ASP A 1 89 ? 7.748 -0.048 -3.216 1.00 96.25 89 ASP A CA 1
ATOM 713 C C . ASP A 1 89 ? 7.370 -0.223 -4.683 1.00 96.25 89 ASP A C 1
ATOM 715 O O . ASP A 1 89 ? 6.297 -0.740 -5.005 1.00 96.25 89 ASP A O 1
ATOM 719 N N . TRP A 1 90 ? 8.240 0.209 -5.597 1.00 97.81 90 TRP A N 1
ATOM 720 C CA . TRP A 1 90 ? 7.967 0.185 -7.033 1.00 97.81 90 TRP A CA 1
ATOM 721 C C . TRP A 1 90 ? 8.888 -0.795 -7.749 1.00 97.81 90 TRP A C 1
ATOM 723 O O . TRP A 1 90 ? 10.110 -0.738 -7.616 1.00 97.81 90 TRP A O 1
ATOM 733 N N . THR A 1 91 ? 8.299 -1.657 -8.574 1.00 98.38 91 THR A N 1
ATOM 734 C CA . THR A 1 91 ? 9.022 -2.602 -9.430 1.00 98.38 91 THR A CA 1
ATOM 735 C C . THR A 1 91 ? 8.638 -2.395 -10.889 1.00 98.38 91 THR A C 1
ATOM 737 O O . THR A 1 91 ? 7.472 -2.493 -11.259 1.00 98.38 91 THR A O 1
ATOM 740 N N . CYS A 1 92 ? 9.627 -2.112 -11.728 1.00 98.38 92 CYS A N 1
ATOM 741 C CA . CYS A 1 92 ? 9.501 -1.933 -13.166 1.00 98.38 92 CYS A CA 1
ATOM 742 C C . CYS A 1 92 ? 9.464 -3.293 -13.868 1.00 98.38 92 CYS A C 1
ATOM 744 O O . CYS A 1 92 ? 10.451 -4.032 -13.877 1.00 98.38 92 CYS A O 1
ATOM 746 N N . ASN A 1 93 ? 8.338 -3.599 -14.503 1.00 97.81 93 ASN A N 1
ATOM 747 C CA . ASN A 1 93 ? 8.192 -4.725 -15.407 1.00 97.81 93 ASN A CA 1
ATOM 748 C C . ASN A 1 93 ? 8.327 -4.230 -16.854 1.00 97.81 93 ASN A C 1
ATOM 750 O O . ASN A 1 93 ? 7.394 -3.695 -17.455 1.00 97.81 93 ASN A O 1
ATOM 754 N N . LYS A 1 94 ? 9.527 -4.412 -17.412 1.00 97.25 94 LYS A N 1
ATOM 755 C CA . LYS A 1 94 ? 9.884 -3.920 -18.751 1.00 97.25 94 LYS A CA 1
ATOM 756 C C . LYS A 1 94 ? 9.131 -4.625 -19.872 1.00 97.25 94 LYS A C 1
ATOM 758 O O . LYS A 1 94 ? 8.815 -3.991 -20.874 1.00 97.25 94 LYS A O 1
ATOM 763 N N . HIS A 1 95 ? 8.882 -5.924 -19.708 1.00 97.12 95 HIS A N 1
ATOM 764 C CA . HIS A 1 95 ? 8.194 -6.732 -20.709 1.00 97.12 95 HIS A CA 1
ATOM 765 C C . HIS A 1 95 ? 6.762 -6.227 -20.890 1.00 97.12 95 HIS A C 1
ATOM 767 O O . HIS A 1 95 ? 6.333 -5.940 -22.006 1.00 97.12 95 HIS A O 1
ATOM 773 N N . ASP A 1 96 ? 6.080 -6.006 -19.767 1.00 97.88 96 ASP A N 1
ATOM 774 C CA . ASP A 1 96 ? 4.680 -5.594 -19.758 1.00 97.88 96 ASP A CA 1
ATOM 775 C C . ASP A 1 96 ? 4.510 -4.069 -19.816 1.00 97.88 96 ASP A C 1
ATOM 777 O O . ASP A 1 96 ? 3.387 -3.576 -19.878 1.00 97.88 96 ASP A O 1
ATOM 781 N N . LYS A 1 97 ? 5.616 -3.307 -19.801 1.00 98.12 97 LYS A N 1
ATOM 782 C CA . LYS A 1 97 ? 5.636 -1.833 -19.733 1.00 98.12 97 LYS A CA 1
ATOM 783 C C . LYS A 1 97 ? 4.776 -1.305 -18.581 1.00 98.12 97 LYS A C 1
ATOM 785 O O . LYS A 1 97 ? 4.029 -0.334 -18.721 1.00 98.12 97 LYS A O 1
ATOM 790 N N . THR A 1 98 ? 4.874 -1.968 -17.433 1.00 98.50 98 THR A N 1
ATOM 791 C CA . THR A 1 98 ? 4.122 -1.631 -16.223 1.00 98.50 98 THR A CA 1
ATOM 792 C C . THR A 1 98 ? 5.049 -1.416 -15.036 1.00 98.50 98 THR A C 1
ATOM 794 O O . THR A 1 98 ? 6.166 -1.926 -14.985 1.00 98.50 98 THR A O 1
ATOM 797 N N . VAL A 1 99 ? 4.574 -0.663 -14.051 1.00 98.62 99 VAL A N 1
ATOM 798 C CA . VAL A 1 99 ? 5.154 -0.610 -12.711 1.00 98.62 99 VAL A CA 1
ATOM 799 C C . VAL A 1 99 ? 4.184 -1.279 -11.747 1.00 98.62 99 VAL A C 1
ATOM 801 O O . VAL A 1 99 ? 3.014 -0.904 -11.671 1.00 98.62 99 VAL A O 1
ATOM 804 N N . SER A 1 100 ? 4.682 -2.268 -11.009 1.00 98.25 100 SER A N 1
ATOM 805 C CA . SER A 1 100 ? 4.014 -2.827 -9.835 1.00 98.25 100 SER A CA 1
ATOM 806 C C . SER A 1 100 ? 4.315 -1.935 -8.644 1.00 98.25 100 SER A C 1
ATOM 808 O O . SER A 1 100 ? 5.478 -1.777 -8.277 1.00 98.25 100 SER A O 1
ATOM 810 N N . VAL A 1 101 ? 3.282 -1.340 -8.063 1.00 97.81 101 VAL A N 1
ATOM 811 C CA . VAL A 1 101 ? 3.386 -0.528 -6.853 1.00 97.81 101 VAL A CA 1
ATOM 812 C C . VAL A 1 101 ? 2.796 -1.328 -5.707 1.00 97.81 101 VAL A C 1
ATOM 814 O O . VAL A 1 101 ? 1.584 -1.537 -5.669 1.00 97.81 101 VAL A O 1
ATOM 817 N N . ALA A 1 102 ? 3.655 -1.788 -4.805 1.00 96.19 102 ALA A N 1
ATOM 818 C CA . ALA A 1 102 ? 3.249 -2.359 -3.533 1.00 96.19 102 ALA A CA 1
ATOM 819 C C . ALA A 1 102 ? 3.084 -1.220 -2.524 1.00 96.19 102 ALA A C 1
ATOM 821 O O . ALA A 1 102 ? 3.970 -0.383 -2.383 1.00 96.19 102 ALA A O 1
ATOM 822 N N . GLU A 1 103 ? 1.945 -1.158 -1.852 1.00 94.69 103 GLU A N 1
ATOM 823 C CA . GLU A 1 103 ? 1.615 -0.128 -0.868 1.00 94.69 103 GLU A CA 1
ATOM 824 C C . GLU A 1 103 ? 0.798 -0.749 0.270 1.00 94.69 103 GLU A C 1
ATOM 826 O O . GLU A 1 103 ? 0.308 -1.875 0.151 1.00 94.69 103 GLU A O 1
ATOM 831 N N . CYS A 1 104 ? 0.639 -0.041 1.386 1.00 92.44 104 CYS A N 1
ATOM 832 C CA . CYS A 1 104 ? -0.192 -0.559 2.468 1.00 92.44 104 CYS A CA 1
ATOM 833 C C . CYS A 1 104 ? -1.669 -0.587 2.068 1.00 92.44 104 CYS A C 1
ATOM 835 O O . CYS A 1 104 ? -2.201 0.385 1.519 1.00 92.44 104 CYS A O 1
ATOM 837 N N . SER A 1 105 ? -2.351 -1.663 2.435 1.00 92.06 105 SER A N 1
ATOM 838 C CA . SER A 1 105 ? -3.806 -1.691 2.494 1.00 92.06 105 SER A CA 1
ATOM 839 C C . SER A 1 105 ? -4.320 -0.710 3.549 1.00 92.06 105 SER A C 1
ATOM 841 O O . SER A 1 105 ? -3.608 -0.285 4.473 1.00 92.06 105 SER A O 1
ATOM 843 N N . ASP A 1 106 ? -5.584 -0.333 3.408 1.00 89.00 106 ASP A N 1
ATOM 844 C CA . ASP A 1 106 ? -6.264 0.419 4.451 1.00 89.00 106 ASP A CA 1
ATOM 845 C C . ASP A 1 106 ? -6.411 -0.483 5.688 1.00 89.00 106 ASP A C 1
ATOM 847 O O . ASP A 1 106 ? -6.758 -1.660 5.537 1.00 89.00 106 ASP A O 1
ATOM 851 N N . PRO A 1 107 ? -6.080 0.004 6.902 1.00 87.44 107 PRO A N 1
ATOM 852 C CA . PRO A 1 107 ? -6.217 -0.804 8.102 1.00 87.44 107 PRO A CA 1
ATOM 853 C C . PRO A 1 107 ? -7.662 -1.294 8.237 1.00 87.44 107 PRO A C 1
ATOM 855 O O . PRO A 1 107 ? -8.589 -0.515 7.993 1.00 87.44 107 PRO A O 1
ATOM 858 N N . PRO A 1 108 ? -7.876 -2.557 8.637 1.00 83.25 108 PRO A N 1
ATOM 859 C CA . PRO A 1 108 ? -9.221 -3.032 8.879 1.00 83.25 108 PRO A CA 1
ATOM 860 C C . PRO A 1 108 ? -9.862 -2.267 10.047 1.00 83.25 108 PRO A C 1
ATOM 862 O O . PRO A 1 108 ? -9.164 -1.632 10.847 1.00 83.25 108 PRO A O 1
ATOM 865 N N . PRO A 1 109 ? -11.194 -2.334 10.169 1.00 79.25 109 PRO A N 1
ATOM 866 C CA . PRO A 1 109 ? -11.924 -1.672 11.242 1.00 79.25 109 PRO A CA 1
ATOM 867 C C . PRO A 1 109 ? -11.396 -2.067 12.624 1.00 79.25 109 PRO A C 1
ATOM 869 O O . PRO A 1 109 ? -11.068 -3.229 12.858 1.00 79.25 109 PRO A O 1
ATOM 872 N N . GLY A 1 110 ? -11.295 -1.100 13.537 1.00 80.75 110 GLY A N 1
ATOM 873 C CA . GLY A 1 110 ? -10.689 -1.337 14.850 1.00 80.75 110 GLY A CA 1
ATOM 874 C C . GLY A 1 110 ? -9.155 -1.337 14.841 1.00 80.75 110 GLY A C 1
ATOM 875 O O . GLY A 1 110 ? -8.552 -1.528 15.892 1.00 80.75 110 GLY A O 1
ATOM 876 N N . CYS A 1 111 ? -8.500 -1.094 13.701 1.00 85.25 111 CYS A N 1
ATOM 877 C CA . CYS A 1 111 ? -7.044 -1.013 13.608 1.00 85.25 111 CYS A CA 1
ATOM 878 C C . CYS A 1 111 ? -6.560 0.359 13.136 1.00 85.25 111 CYS A C 1
ATOM 880 O O . CYS A 1 111 ? -7.180 1.013 12.302 1.00 85.25 111 CYS A O 1
ATOM 882 N N . THR A 1 112 ? -5.395 0.760 13.636 1.00 87.38 112 THR A N 1
ATOM 883 C CA . THR A 1 112 ? -4.739 2.027 13.312 1.00 87.38 112 THR A CA 1
ATOM 884 C C . THR A 1 112 ? -3.322 1.761 12.823 1.00 87.38 112 THR A C 1
ATOM 886 O O . THR A 1 112 ? -2.601 0.939 13.390 1.00 87.38 112 THR A O 1
ATOM 889 N N . ARG A 1 113 ? -2.905 2.476 11.772 1.00 89.00 113 ARG A N 1
ATOM 890 C CA . ARG A 1 113 ? -1.521 2.465 11.276 1.00 89.00 113 ARG A CA 1
ATOM 891 C C . ARG A 1 113 ? -0.608 3.066 12.353 1.00 89.00 113 ARG A C 1
ATOM 893 O O . ARG A 1 113 ? -0.802 4.217 12.732 1.00 89.00 113 ARG A O 1
ATOM 900 N N . ASN A 1 114 ? 0.373 2.312 12.839 1.00 86.69 114 ASN A N 1
ATOM 901 C CA . ASN A 1 114 ? 1.280 2.728 13.918 1.00 86.69 114 ASN A CA 1
ATOM 902 C C . ASN A 1 114 ? 2.751 2.622 13.490 1.00 86.69 114 ASN A C 1
ATOM 904 O O . ASN A 1 114 ? 3.610 2.187 14.254 1.00 86.69 114 ASN A O 1
ATOM 908 N N . ALA A 1 115 ? 3.039 3.030 12.255 1.00 85.00 115 ALA A N 1
ATOM 909 C CA . ALA A 1 115 ? 4.390 3.031 11.718 1.00 85.00 115 ALA A CA 1
ATOM 910 C C . ALA A 1 115 ? 5.334 3.901 12.561 1.00 85.00 115 ALA A C 1
ATOM 912 O O . ALA A 1 115 ? 5.028 5.052 12.881 1.00 85.00 115 ALA A O 1
ATOM 913 N N . SER A 1 116 ? 6.518 3.369 12.865 1.00 83.81 116 SER A N 1
ATOM 914 C CA . SER A 1 116 ? 7.594 4.160 13.469 1.00 83.81 116 SER A CA 1
ATOM 915 C C . SER A 1 116 ? 8.028 5.289 12.529 1.00 83.81 116 SER A C 1
ATOM 917 O O . SER A 1 116 ? 8.058 5.119 11.308 1.00 83.81 116 SER A O 1
ATOM 919 N N . SER A 1 117 ? 8.405 6.441 13.092 1.00 82.56 117 SER A N 1
ATOM 920 C CA . SER A 1 117 ? 8.944 7.553 12.302 1.00 82.56 117 SER A CA 1
ATOM 921 C C . SER A 1 117 ? 10.172 7.094 11.508 1.00 82.56 117 SER A C 1
ATOM 923 O O . SER A 1 117 ? 11.104 6.523 12.075 1.00 82.56 117 SER A O 1
ATOM 925 N N . GLY A 1 118 ? 10.156 7.307 10.191 1.00 83.69 118 GLY A N 1
ATOM 926 C CA . GLY A 1 118 ? 11.227 6.872 9.290 1.00 83.69 118 GLY A CA 1
ATOM 927 C C . GLY A 1 118 ? 11.221 5.380 8.937 1.00 83.69 118 GLY A C 1
ATOM 928 O O . GLY A 1 118 ? 12.169 4.913 8.308 1.00 83.69 118 GLY A O 1
ATOM 929 N N . ALA A 1 119 ? 10.184 4.620 9.309 1.00 87.94 119 ALA A N 1
ATOM 930 C CA . ALA A 1 119 ? 10.041 3.245 8.846 1.00 87.94 119 ALA A CA 1
ATOM 931 C C . ALA A 1 119 ? 9.932 3.198 7.312 1.00 87.94 119 ALA A C 1
ATOM 933 O O . ALA A 1 119 ? 9.220 3.989 6.695 1.00 87.94 119 ALA A O 1
ATOM 934 N N . VAL A 1 120 ? 10.638 2.244 6.710 1.00 90.06 120 VAL A N 1
ATOM 935 C CA . VAL A 1 120 ? 10.596 1.964 5.269 1.00 90.06 120 VAL A CA 1
ATOM 936 C C . VAL A 1 120 ? 9.622 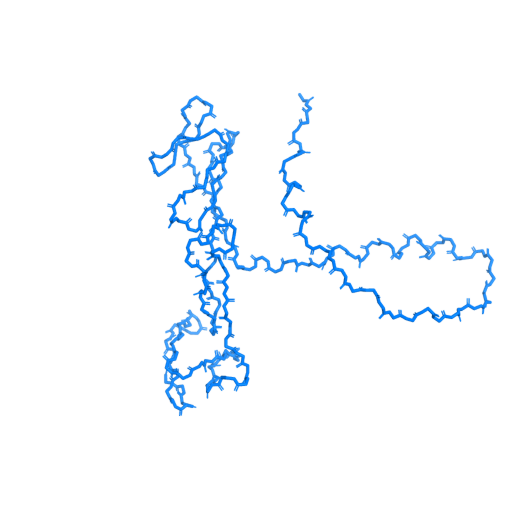0.832 4.977 1.00 90.06 120 VAL A C 1
ATOM 938 O O . VAL A 1 120 ? 9.285 0.049 5.871 1.00 90.06 120 VAL A O 1
ATOM 941 N N . PHE A 1 121 ? 9.178 0.724 3.729 1.00 90.94 121 PHE A N 1
ATOM 942 C CA . PHE A 1 121 ? 8.346 -0.393 3.297 1.00 90.94 121 PHE A CA 1
ATOM 943 C C . PHE A 1 121 ? 9.086 -1.734 3.518 1.00 90.94 121 PHE A C 1
ATOM 945 O O . PHE A 1 121 ? 10.301 -1.797 3.315 1.00 90.94 121 PHE A O 1
ATOM 952 N N . PRO A 1 122 ? 8.409 -2.808 3.974 1.00 89.62 122 PRO A N 1
ATOM 953 C CA . PRO A 1 122 ? 6.991 -2.895 4.349 1.00 89.62 122 PRO A CA 1
ATOM 954 C C . PRO A 1 122 ? 6.703 -2.520 5.814 1.00 89.62 122 PRO A C 1
ATOM 956 O O . PRO A 1 122 ? 5.552 -2.514 6.234 1.00 89.62 122 PRO A O 1
ATOM 959 N N . ASN A 1 123 ? 7.720 -2.198 6.616 1.00 88.94 123 ASN A N 1
ATOM 960 C CA . ASN A 1 123 ? 7.561 -1.952 8.055 1.00 88.94 123 ASN A CA 1
ATOM 961 C C . ASN A 1 123 ? 6.701 -0.717 8.360 1.00 88.94 123 ASN A C 1
ATOM 963 O O . ASN A 1 123 ? 6.047 -0.656 9.394 1.00 88.94 123 ASN A O 1
ATOM 967 N N . CYS A 1 124 ? 6.643 0.261 7.456 1.00 90.19 124 CYS A N 1
ATOM 968 C CA . CYS A 1 124 ? 5.716 1.386 7.589 1.00 90.19 124 CYS A CA 1
ATOM 969 C C . CYS A 1 124 ? 4.233 1.018 7.361 1.00 90.19 124 CYS A C 1
ATOM 971 O O . CYS A 1 124 ? 3.361 1.872 7.526 1.00 90.19 124 CYS A O 1
ATOM 973 N N . CYS A 1 125 ? 3.927 -0.236 7.012 1.00 90.38 125 CYS A N 1
ATOM 974 C CA . CYS A 1 125 ? 2.564 -0.765 6.989 1.00 90.38 125 CYS A CA 1
ATOM 975 C C . CYS A 1 125 ? 2.134 -1.388 8.320 1.00 90.38 125 CYS A C 1
ATOM 977 O O . CYS A 1 125 ? 1.003 -1.858 8.419 1.00 90.38 125 CYS A O 1
ATOM 979 N N . GLU A 1 126 ? 2.996 -1.375 9.343 1.00 90.12 126 GLU A N 1
ATOM 980 C CA . GLU A 1 126 ? 2.648 -1.890 10.664 1.00 90.12 126 GLU A CA 1
ATOM 981 C C . GLU A 1 126 ? 1.388 -1.199 11.212 1.00 90.12 126 GLU A C 1
ATOM 983 O O . GLU A 1 126 ? 1.187 0.021 11.086 1.00 90.12 126 GLU A O 1
ATOM 988 N N . LYS A 1 127 ? 0.506 -2.024 11.776 1.00 88.88 127 LYS A N 1
ATOM 989 C CA . LYS A 1 127 ? -0.767 -1.615 12.360 1.00 88.88 127 LYS A CA 1
ATOM 990 C C . LYS A 1 127 ? -0.919 -2.209 13.756 1.00 88.88 127 LYS A C 1
ATOM 992 O O . LYS A 1 127 ? -0.445 -3.307 14.042 1.00 88.88 127 LYS A O 1
ATOM 997 N N . SER A 1 128 ? -1.657 -1.502 14.599 1.00 88.00 128 SER A N 1
ATOM 998 C CA . SER A 1 128 ? -2.127 -1.988 15.893 1.00 88.00 128 SER A CA 1
ATOM 999 C C . SER A 1 128 ? -3.644 -2.031 15.894 1.00 88.00 128 SER A C 1
ATOM 1001 O O . SER A 1 128 ? -4.288 -1.082 15.454 1.00 88.00 128 SER A O 1
ATOM 1003 N N . CYS A 1 129 ? -4.212 -3.122 16.396 1.00 86.19 129 CYS A N 1
ATOM 1004 C CA . CYS A 1 129 ? -5.655 -3.310 16.496 1.00 86.19 129 CYS A CA 1
ATOM 1005 C C . CYS A 1 129 ? -6.117 -3.221 17.948 1.00 86.19 129 CYS A C 1
ATOM 1007 O O . CYS A 1 129 ? -5.406 -3.660 18.857 1.00 86.19 129 CYS A O 1
ATOM 1009 N N . VAL A 1 130 ? -7.314 -2.673 18.149 1.00 85.00 130 VAL A N 1
ATOM 1010 C CA . VAL A 1 130 ? -7.989 -2.648 19.445 1.00 85.00 130 VAL A CA 1
ATOM 1011 C C . VAL A 1 130 ? -8.204 -4.085 19.899 1.00 85.00 130 VAL A C 1
ATOM 1013 O O . VAL A 1 130 ? -8.788 -4.909 19.192 1.00 85.00 130 VAL A O 1
ATOM 1016 N N . LYS A 1 131 ? -7.692 -4.402 21.086 1.00 83.25 131 LYS A N 1
ATOM 1017 C CA . LYS A 1 131 ? -7.894 -5.708 21.709 1.00 83.25 131 LYS A CA 1
ATOM 1018 C C . LYS A 1 131 ? -9.266 -5.745 22.360 1.00 83.25 131 LYS A C 1
ATOM 1020 O O . LYS A 1 131 ? -9.770 -4.726 22.816 1.00 83.25 131 LYS A O 1
ATOM 1025 N N . LEU A 1 132 ? -9.830 -6.942 22.496 1.00 75.38 132 LEU A 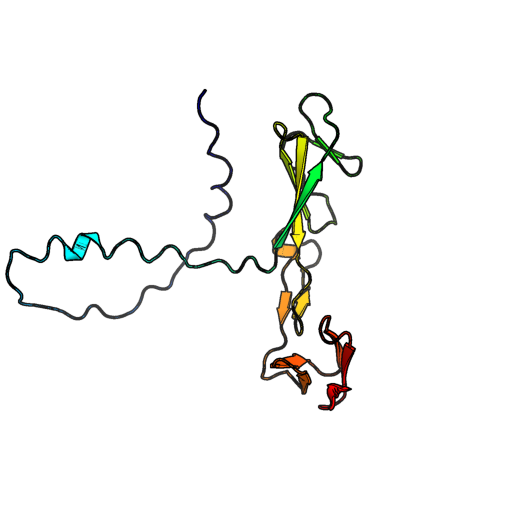N 1
ATOM 1026 C CA . LEU A 1 132 ? -11.117 -7.139 23.167 1.00 75.38 132 LEU A CA 1
ATOM 1027 C C . LEU A 1 132 ? -11.146 -6.575 24.597 1.00 75.38 132 LEU A C 1
ATOM 1029 O O . LEU A 1 132 ? -12.183 -6.101 25.039 1.00 75.38 132 LEU A O 1
ATOM 1033 N N . THR A 1 133 ? -10.012 -6.588 25.301 1.00 75.81 133 THR A N 1
ATOM 1034 C CA . THR A 1 133 ? -9.881 -6.018 26.652 1.00 75.81 133 THR A CA 1
ATOM 1035 C C . THR A 1 133 ? -10.017 -4.501 26.690 1.00 75.81 133 THR A C 1
ATOM 1037 O O . THR A 1 133 ? -10.399 -3.953 27.719 1.00 75.81 133 THR A O 1
ATOM 1040 N N . ASP A 1 134 ? -9.709 -3.843 25.574 1.00 75.44 134 ASP A N 1
ATOM 1041 C CA . ASP A 1 134 ? -9.625 -2.388 25.454 1.00 75.44 134 ASP A CA 1
ATOM 1042 C C . ASP A 1 134 ? -10.808 -1.835 24.638 1.00 75.44 134 ASP A C 1
ATOM 1044 O O . ASP A 1 134 ? -10.981 -0.623 24.513 1.00 75.44 134 ASP A O 1
ATOM 1048 N N . ALA A 1 135 ? -11.620 -2.728 24.063 1.00 76.19 135 ALA A N 1
ATOM 1049 C CA . ALA A 1 135 ? -12.789 -2.391 23.277 1.00 76.19 135 ALA A CA 1
ATOM 1050 C C . ALA A 1 135 ? -13.922 -1.923 24.191 1.00 76.19 135 ALA A C 1
ATOM 1052 O O . ALA A 1 135 ? -14.391 -2.647 25.071 1.00 76.19 135 ALA A O 1
ATOM 1053 N N . THR A 1 136 ? -14.394 -0.710 23.937 1.00 83.75 136 THR A N 1
ATOM 1054 C CA . THR A 1 136 ? -15.489 -0.099 24.693 1.00 83.75 136 THR A CA 1
ATOM 1055 C C . THR A 1 136 ? -16.826 -0.351 23.999 1.00 83.75 136 THR A C 1
ATOM 1057 O O . THR A 1 136 ? -17.856 -0.452 24.664 1.00 83.75 136 THR A O 1
ATOM 1060 N N . CYS A 1 137 ? -16.811 -0.494 22.671 1.00 87.25 137 CYS A N 1
ATOM 1061 C CA . CYS A 1 137 ? -17.994 -0.725 21.858 1.00 87.25 137 CYS A CA 1
ATOM 1062 C C . CYS A 1 137 ? -17.808 -1.879 20.865 1.00 87.25 137 CYS A C 1
ATOM 1064 O O . CYS A 1 137 ? -16.695 -2.169 20.423 1.00 87.25 137 CYS A O 1
ATOM 1066 N N . VAL A 1 138 ? -18.928 -2.485 20.462 1.00 89.94 138 VAL A N 1
ATOM 1067 C CA . VAL A 1 138 ? -18.989 -3.485 19.389 1.00 89.94 138 VAL A CA 1
ATOM 1068 C C . VAL A 1 138 ? -19.982 -3.002 18.337 1.00 89.94 138 VAL A C 1
ATOM 1070 O O . VAL A 1 138 ? -21.178 -2.906 18.609 1.00 89.94 138 VAL A O 1
ATOM 1073 N N . ALA A 1 139 ? -19.485 -2.663 17.151 1.00 88.75 139 ALA A N 1
ATOM 1074 C CA . ALA A 1 139 ? -20.320 -2.302 16.011 1.00 88.75 139 ALA A CA 1
ATOM 1075 C C . ALA A 1 139 ? -20.908 -3.563 15.337 1.00 88.75 139 ALA A C 1
ATOM 1077 O O . ALA A 1 139 ? -20.405 -4.678 15.549 1.00 88.75 139 ALA A O 1
ATOM 1078 N N . PRO A 1 140 ? -21.969 -3.424 14.518 1.00 87.12 140 PRO A N 1
ATOM 1079 C CA . PRO A 1 140 ? -22.503 -4.528 13.723 1.00 87.12 140 PRO A CA 1
ATOM 1080 C C . PRO A 1 140 ? -21.403 -5.258 12.938 1.00 87.12 140 PRO A C 1
ATOM 1082 O O . PRO A 1 140 ? -20.459 -4.643 12.449 1.00 87.12 140 PRO A O 1
ATOM 1085 N N . GLY A 1 141 ? -21.500 -6.588 12.864 1.00 83.75 141 GLY A N 1
ATOM 1086 C CA . GLY A 1 141 ? -20.444 -7.434 12.289 1.00 83.75 141 GLY A CA 1
ATOM 1087 C C . GLY A 1 141 ? -19.322 -7.817 13.265 1.00 83.75 141 GLY A C 1
ATOM 1088 O O . GLY A 1 141 ? -18.351 -8.438 12.849 1.00 83.75 141 GLY A O 1
ATOM 1089 N N . GLY A 1 142 ? -19.449 -7.486 14.556 1.00 85.62 142 GLY A N 1
ATOM 1090 C CA . GLY A 1 142 ? -18.480 -7.885 15.588 1.00 85.62 142 GLY A CA 1
ATOM 1091 C C . GLY A 1 142 ? -17.207 -7.036 15.609 1.00 85.62 142 GLY A C 1
ATOM 1092 O O . GLY A 1 142 ? -16.202 -7.447 16.186 1.00 85.62 142 GLY A O 1
ATOM 1093 N N . ILE A 1 143 ? -17.238 -5.860 14.981 1.00 86.19 143 ILE A N 1
ATOM 1094 C CA . ILE A 1 143 ? -16.098 -4.946 14.907 1.00 86.19 143 ILE A CA 1
ATOM 1095 C C . ILE A 1 143 ? -15.910 -4.261 16.259 1.00 86.19 143 ILE A C 1
ATOM 1097 O O . ILE A 1 143 ? -16.821 -3.612 16.775 1.00 86.19 143 ILE A O 1
ATOM 1101 N N . LEU A 1 144 ? -14.709 -4.386 16.813 1.00 89.69 144 LEU A N 1
ATOM 1102 C CA . LEU A 1 144 ? -14.335 -3.786 18.088 1.00 89.69 144 LEU A CA 1
ATOM 1103 C C . LEU A 1 144 ? -13.876 -2.343 17.888 1.00 89.69 144 LEU A C 1
ATOM 1105 O O . LEU A 1 144 ? -13.002 -2.078 17.063 1.00 89.69 144 LEU A O 1
ATOM 1109 N N . LEU A 1 145 ? -14.446 -1.426 18.669 1.00 87.44 145 LEU A N 1
ATOM 1110 C CA . LEU A 1 145 ? -14.093 -0.010 18.655 1.00 87.44 145 LEU A CA 1
ATOM 1111 C C . LEU A 1 145 ? -13.648 0.438 20.051 1.00 87.44 145 LEU A C 1
ATOM 1113 O O . LEU A 1 145 ? -14.303 0.142 21.058 1.00 87.44 145 LEU A O 1
ATOM 1117 N N . ALA A 1 146 ? -12.536 1.167 20.105 1.00 86.81 146 ALA A N 1
ATOM 1118 C CA . ALA A 1 146 ? -12.124 1.896 21.299 1.00 86.81 146 ALA A CA 1
ATOM 1119 C C . ALA A 1 146 ? -13.001 3.142 21.502 1.00 86.81 146 ALA A C 1
ATOM 1121 O O . ALA A 1 146 ? -13.657 3.617 20.573 1.00 86.81 146 ALA A O 1
ATOM 1122 N N . ASP A 1 147 ? -13.004 3.686 22.719 1.00 87.25 147 ASP A N 1
ATOM 1123 C CA . ASP A 1 147 ? -13.725 4.930 23.000 1.00 87.25 147 ASP A CA 1
ATOM 1124 C C . ASP A 1 147 ? -13.203 6.092 22.137 1.00 87.25 147 ASP A C 1
ATOM 1126 O O . ASP A 1 147 ? -11.993 6.288 22.009 1.00 87.25 147 ASP A O 1
ATOM 1130 N N . GLY A 1 148 ? -14.117 6.838 21.514 1.00 85.81 148 GLY A N 1
ATOM 1131 C CA . GLY A 1 148 ? -13.810 7.919 20.577 1.00 85.81 148 GLY A CA 1
ATOM 1132 C C . GLY A 1 148 ? -13.406 7.470 19.167 1.00 85.81 148 GLY A C 1
ATOM 1133 O O . GLY A 1 148 ? -13.081 8.325 18.343 1.00 85.81 148 GLY A O 1
ATOM 1134 N N . GLN A 1 149 ? -13.407 6.165 18.872 1.00 85.81 149 GLN A N 1
ATOM 1135 C CA . GLN A 1 149 ? -13.090 5.649 17.541 1.00 85.81 149 GLN A CA 1
ATOM 1136 C C . GLN A 1 149 ? -14.299 5.708 16.599 1.00 85.81 149 GLN A C 1
ATOM 1138 O O . GLN A 1 149 ? -15.419 5.346 16.974 1.00 85.81 149 GLN A O 1
ATOM 1143 N N . ASP A 1 150 ? -14.022 6.073 15.346 1.00 88.75 150 ASP A N 1
ATOM 1144 C CA . ASP A 1 150 ? -14.990 6.113 14.254 1.00 88.75 150 ASP A CA 1
ATOM 1145 C C . ASP A 1 150 ? -14.688 4.996 13.233 1.00 88.75 150 ASP A C 1
ATOM 1147 O O . ASP A 1 150 ? -13.527 4.681 12.953 1.00 88.75 150 ASP A O 1
ATOM 1151 N N . PHE A 1 151 ? -15.729 4.403 12.649 1.00 86.94 151 PHE A N 1
ATOM 1152 C CA . PHE A 1 151 ? -15.648 3.362 11.624 1.00 86.94 151 PHE A CA 1
ATOM 1153 C C . PHE A 1 151 ? -16.688 3.605 10.524 1.00 86.94 151 PHE A C 1
ATOM 1155 O O . PHE A 1 151 ? -17.868 3.762 10.806 1.00 86.94 151 PHE A O 1
ATOM 1162 N N . ASN A 1 152 ? -16.260 3.592 9.260 1.00 88.94 152 ASN A N 1
ATOM 1163 C CA . ASN A 1 152 ? -17.153 3.710 8.107 1.00 88.94 152 ASN A CA 1
ATOM 1164 C C . ASN A 1 152 ? -17.411 2.330 7.499 1.00 88.94 152 ASN A C 1
ATOM 1166 O O . ASN A 1 152 ? -16.496 1.707 6.958 1.00 88.94 152 ASN A O 1
ATOM 1170 N N . SER A 1 153 ? -18.656 1.873 7.564 1.00 86.81 153 SER A N 1
ATOM 1171 C CA . SER A 1 153 ? -19.119 0.679 6.866 1.00 86.81 153 SER A CA 1
ATOM 1172 C C . SER A 1 153 ? -19.542 1.038 5.444 1.00 86.81 153 SER A C 1
ATOM 1174 O O . SER A 1 153 ? -20.143 2.085 5.218 1.00 86.81 153 SER A O 1
ATOM 1176 N N . ILE A 1 154 ? -19.218 0.174 4.481 1.00 87.06 154 ILE A N 1
ATOM 1177 C CA . ILE A 1 154 ? -19.629 0.330 3.075 1.00 87.06 154 ILE A CA 1
ATOM 1178 C C . ILE A 1 154 ? -21.000 -0.321 2.847 1.00 87.06 154 ILE A C 1
ATOM 1180 O O . ILE A 1 154 ? -21.793 0.176 2.049 1.00 87.06 154 ILE A O 1
ATOM 1184 N N . ASP A 1 155 ? -21.292 -1.401 3.574 1.00 82.94 155 ASP A N 1
ATOM 1185 C CA . ASP A 1 155 ? -22.544 -2.147 3.481 1.00 82.94 155 ASP A CA 1
ATOM 1186 C C . ASP A 1 155 ? -23.014 -2.590 4.884 1.00 82.94 155 ASP A C 1
ATOM 1188 O O . ASP A 1 155 ? -22.447 -3.528 5.447 1.00 82.94 155 ASP A O 1
ATOM 1192 N N . PRO A 1 156 ? -23.988 -1.893 5.504 1.00 87.75 156 PRO A N 1
ATOM 1193 C CA . PRO A 1 156 ? -24.646 -0.681 5.011 1.00 87.75 156 PRO A CA 1
ATOM 1194 C C . PRO A 1 156 ? -23.688 0.523 4.998 1.00 87.75 156 PRO A C 1
ATOM 1196 O O . PRO A 1 156 ? -22.741 0.565 5.784 1.00 87.75 156 PRO A O 1
ATOM 1199 N N . CYS A 1 157 ? -23.943 1.504 4.125 1.00 90.00 157 CYS A N 1
ATOM 1200 C CA . CYS A 1 157 ? -23.160 2.743 4.027 1.00 90.00 157 CYS A CA 1
ATOM 1201 C C . CYS A 1 157 ? -23.475 3.674 5.209 1.00 90.00 157 CYS A C 1
ATOM 1203 O O . CYS A 1 157 ? -24.322 4.565 5.110 1.00 90.00 157 CYS A O 1
ATOM 1205 N N . VAL A 1 158 ? -22.849 3.414 6.355 1.00 93.12 158 VAL A N 1
ATOM 1206 C CA . VAL A 1 158 ? -23.063 4.149 7.608 1.00 93.12 158 VAL A CA 1
ATOM 1207 C C . VAL A 1 158 ? -21.743 4.367 8.334 1.00 93.12 158 VAL A C 1
ATOM 1209 O O . VAL A 1 158 ? -20.816 3.561 8.239 1.00 93.12 158 VAL A O 1
ATOM 1212 N N . GLN A 1 159 ? -21.672 5.457 9.088 1.00 91.88 159 GLN A N 1
ATOM 1213 C CA . GLN A 1 159 ? -20.565 5.739 9.988 1.00 91.88 159 GLN A CA 1
ATOM 1214 C C . GLN A 1 159 ? -20.982 5.369 11.409 1.00 91.88 159 GLN A C 1
ATOM 1216 O O . GLN A 1 159 ? -21.970 5.889 11.912 1.00 91.88 159 GLN A O 1
ATOM 1221 N N . TYR A 1 160 ? -20.217 4.486 12.038 1.00 91.25 160 TYR A N 1
ATOM 1222 C CA . TYR A 1 160 ? -20.342 4.118 13.437 1.00 91.25 160 TYR A CA 1
ATOM 1223 C C . TYR A 1 160 ? -19.329 4.894 14.264 1.00 91.25 160 TYR A C 1
ATOM 1225 O O . TYR A 1 160 ? -18.149 4.954 13.914 1.00 91.25 160 TYR A O 1
ATOM 1233 N N . LYS A 1 161 ? -19.766 5.432 15.395 1.00 91.62 161 LYS A N 1
ATOM 1234 C CA . LYS A 1 161 ? -18.902 6.106 16.359 1.00 91.62 161 LYS A CA 1
ATOM 1235 C C . LYS A 1 161 ? -19.087 5.525 17.750 1.00 91.62 161 LYS A C 1
ATOM 1237 O O . LYS A 1 161 ? -20.212 5.425 18.231 1.00 91.62 161 LYS A O 1
ATOM 1242 N N . CYS A 1 162 ? -17.989 5.160 18.406 1.00 89.44 162 CYS A N 1
ATOM 1243 C CA . CYS A 1 162 ? -18.015 4.712 19.795 1.00 89.44 162 CYS A CA 1
ATOM 1244 C C . CYS A 1 162 ? -17.878 5.904 20.747 1.00 89.44 162 CYS A C 1
ATOM 1246 O O . CYS A 1 162 ? -16.851 6.577 20.754 1.00 89.44 162 CYS A O 1
ATOM 1248 N N . ASN A 1 163 ? -18.897 6.138 21.574 1.00 91.12 163 ASN A N 1
ATOM 1249 C CA . ASN A 1 163 ? -18.885 7.129 22.646 1.00 91.12 163 ASN A CA 1
ATOM 1250 C C . ASN A 1 163 ? -19.330 6.473 23.958 1.00 91.12 163 ASN A C 1
ATOM 1252 O O . ASN A 1 163 ? -20.499 6.120 24.125 1.00 91.12 163 ASN A O 1
ATOM 1256 N N . ASN A 1 164 ? -18.405 6.323 24.902 1.00 87.56 164 ASN A N 1
ATOM 1257 C CA . ASN A 1 164 ? -18.619 5.825 26.256 1.00 87.56 164 ASN A CA 1
ATOM 1258 C C . ASN A 1 164 ? -19.525 4.577 26.308 1.00 87.56 164 ASN A C 1
ATOM 1260 O O . ASN A 1 164 ? -20.569 4.570 26.962 1.00 87.56 164 ASN A O 1
ATOM 1264 N N . LYS A 1 165 ? -19.123 3.523 25.585 1.00 85.50 165 LYS A N 1
ATOM 1265 C CA . LYS A 1 165 ? -19.812 2.215 25.445 1.00 85.50 165 LYS A CA 1
ATOM 1266 C C . LYS A 1 165 ? -21.061 2.203 24.570 1.00 85.50 165 LYS A C 1
ATOM 1268 O O . LYS A 1 165 ? -21.696 1.160 24.436 1.00 85.50 165 LYS A O 1
ATOM 1273 N N . THR A 1 166 ? -21.395 3.326 23.946 1.00 87.94 166 THR A N 1
ATOM 1274 C CA . THR A 1 166 ? -22.523 3.425 23.018 1.00 87.94 166 THR A CA 1
ATOM 1275 C C . THR A 1 166 ? -22.006 3.583 21.596 1.00 87.94 166 THR A C 1
ATOM 1277 O O . THR A 1 166 ? -21.132 4.412 21.353 1.00 87.94 166 THR A O 1
ATOM 1280 N N . VAL A 1 167 ? -22.545 2.800 20.659 1.00 90.00 167 VAL A N 1
ATOM 1281 C CA . VAL A 1 167 ? -22.330 3.011 19.221 1.00 90.00 167 VAL A CA 1
ATOM 1282 C C . VAL A 1 167 ? -23.467 3.871 18.691 1.00 90.00 167 VAL A C 1
ATOM 1284 O O . VAL A 1 167 ? -24.633 3.524 18.885 1.00 90.00 167 VAL A O 1
ATOM 1287 N N . THR A 1 168 ? -23.118 4.973 18.039 1.00 88.62 168 THR A N 1
ATOM 1288 C CA . THR A 1 168 ? -24.042 5.840 17.292 1.00 88.62 168 THR A CA 1
ATOM 1289 C C . THR A 1 168 ? -23.768 5.755 15.810 1.00 88.62 168 THR A C 1
ATOM 1291 O O . THR A 1 168 ? -22.560 5.713 15.477 1.00 88.62 168 THR A O 1
#

Sequence (168 aa):
MHSTETHFLKFVSRKVRTYSGQAVERLDSLPGIMLQRILLFGLTLELAISLDNSDLKTRLVIVKMDGDNCTYKNHTFRSYYNPNGQCEDWTCNKHDKTVSVAECSDPPPGCTRNASSGAV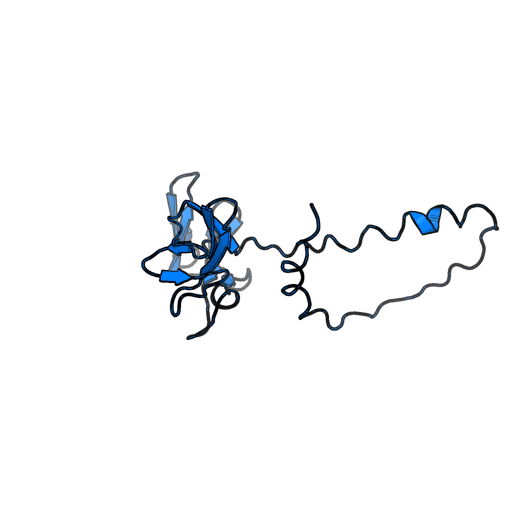FPNCCEKSCVKLTDATCVAPGGILLADGQDFNSIDPCVQYKCNNKTVT

pLDDT: mean 76.53, std 21.47, range [36.16, 98.62]

Secondary structure (DSSP, 8-state):
------SGGGSSSS-----------------TTSHHHHTTTSSSSSS-----GGGEEEEEEE-EEETTEEEETTEEESSEE--TTSSEEEEEETTTTEEEEEEEPPPPTTEEE-PPTTPPTTGGG-EEE--TTT--EEETTTEEE-TT-EEEEETTEEEEEEETTEE-

Radius of gyration: 24.08 Å; chains: 1; bounding box: 41×67×51 Å